Protein AF-A0A6B1GRX9-F1 (afdb_monomer)

pLDDT: mean 93.59, std 4.57, range [71.19, 98.38]

Structure (mmCIF, N/CA/C/O backbone):
data_AF-A0A6B1GRX9-F1
#
_entry.id   AF-A0A6B1GRX9-F1
#
loop_
_atom_site.group_PDB
_atom_site.id
_atom_site.type_symbol
_atom_site.label_atom_id
_atom_site.label_alt_id
_atom_site.label_comp_id
_atom_site.label_asym_id
_atom_site.label_entity_id
_atom_site.label_seq_id
_atom_site.pdbx_PDB_ins_code
_atom_site.Cartn_x
_atom_site.Cartn_y
_atom_site.Cartn_z
_atom_site.occupancy
_atom_site.B_iso_or_equiv
_atom_site.auth_seq_id
_atom_site.auth_comp_id
_atom_site.auth_asym_id
_atom_site.auth_atom_id
_atom_site.pdbx_PDB_model_num
ATOM 1 N N . ASP A 1 1 ? 15.152 -15.555 -1.507 1.00 71.19 1 ASP A N 1
ATOM 2 C CA . ASP A 1 1 ? 13.892 -15.106 -2.113 1.00 71.19 1 ASP A CA 1
ATOM 3 C C . ASP A 1 1 ? 13.269 -14.046 -1.213 1.00 71.19 1 ASP A C 1
ATOM 5 O O . ASP A 1 1 ? 13.295 -14.227 0.004 1.00 71.19 1 ASP A O 1
ATOM 9 N N . TRP A 1 2 ? 12.832 -12.918 -1.772 1.00 80.44 2 TRP A N 1
ATOM 10 C CA . TRP A 1 2 ? 12.234 -11.810 -1.017 1.00 80.44 2 TRP A CA 1
ATOM 11 C C . TRP A 1 2 ? 10.772 -11.643 -1.444 1.00 80.44 2 TRP A C 1
ATOM 13 O O . TRP A 1 2 ? 10.485 -11.699 -2.640 1.00 80.44 2 TRP A O 1
ATOM 23 N N . PRO A 1 3 ? 9.828 -11.424 -0.510 1.00 87.31 3 PRO A N 1
ATOM 24 C CA . PRO A 1 3 ? 8.420 -11.285 -0.863 1.00 87.31 3 PRO A CA 1
ATOM 25 C C . PRO A 1 3 ? 8.189 -10.105 -1.821 1.00 87.31 3 PRO A C 1
ATOM 27 O O . PRO A 1 3 ? 8.547 -8.967 -1.521 1.00 87.31 3 PRO A O 1
ATOM 30 N N . ARG A 1 4 ? 7.546 -10.375 -2.966 1.00 89.94 4 ARG A N 1
ATOM 31 C CA . ARG A 1 4 ? 7.193 -9.356 -3.978 1.00 89.94 4 ARG A CA 1
ATOM 32 C C . ARG A 1 4 ? 5.961 -8.522 -3.585 1.00 89.94 4 ARG A C 1
ATOM 34 O O . ARG A 1 4 ? 5.830 -7.386 -4.027 1.00 89.94 4 ARG A O 1
ATOM 41 N N . ILE A 1 5 ? 5.087 -9.073 -2.737 1.00 91.00 5 ILE A N 1
ATOM 42 C CA . ILE A 1 5 ? 3.946 -8.397 -2.096 1.00 91.00 5 ILE A CA 1
ATOM 43 C C . ILE A 1 5 ? 3.788 -8.898 -0.659 1.00 91.00 5 ILE A C 1
ATOM 45 O O . ILE A 1 5 ? 4.240 -9.990 -0.315 1.00 91.00 5 ILE A O 1
ATOM 49 N N . GLY A 1 6 ? 3.100 -8.128 0.178 1.00 92.56 6 GLY A N 1
ATOM 50 C CA . GLY A 1 6 ? 2.756 -8.554 1.530 1.00 92.56 6 GLY A CA 1
ATOM 51 C C . GLY A 1 6 ? 1.845 -7.559 2.229 1.00 92.56 6 GLY A C 1
ATOM 52 O O . GLY A 1 6 ? 1.550 -6.484 1.702 1.00 92.56 6 GLY A O 1
ATOM 53 N N . PHE A 1 7 ? 1.433 -7.887 3.448 1.00 95.00 7 PHE A N 1
ATOM 54 C CA . PHE A 1 7 ? 0.682 -6.969 4.293 1.00 95.00 7 PHE A CA 1
ATOM 55 C C . PHE A 1 7 ? 1.049 -7.136 5.767 1.00 95.00 7 PHE A C 1
ATOM 57 O O . PHE A 1 7 ? 1.543 -8.175 6.200 1.00 95.00 7 PHE A O 1
ATOM 64 N N . SER A 1 8 ? 0.804 -6.088 6.542 1.00 94.50 8 SER A N 1
ATOM 65 C CA . SER A 1 8 ? 0.997 -6.060 7.985 1.00 94.50 8 SER A CA 1
ATOM 66 C C . SER A 1 8 ? -0.257 -5.481 8.646 1.00 94.50 8 SER A C 1
ATOM 68 O O . SER A 1 8 ? -0.581 -4.308 8.412 1.00 94.50 8 SER A O 1
ATOM 70 N N . PRO A 1 9 ? -0.985 -6.267 9.459 1.00 93.50 9 PRO A N 1
ATOM 71 C CA . PRO A 1 9 ? -2.051 -5.731 10.290 1.00 93.50 9 PRO A CA 1
ATOM 72 C C . PRO A 1 9 ? -1.439 -4.872 11.401 1.00 93.50 9 PRO A C 1
ATOM 74 O O . PRO A 1 9 ? -0.522 -5.291 12.108 1.00 93.50 9 PRO A O 1
ATOM 77 N N . ARG A 1 10 ? -1.944 -3.651 11.567 1.00 90.00 10 ARG A N 1
ATOM 78 C CA . ARG A 1 10 ? -1.576 -2.742 12.656 1.00 90.00 10 ARG A CA 1
ATOM 79 C C . ARG A 1 10 ? -2.815 -2.381 13.464 1.00 90.00 10 ARG A C 1
ATOM 81 O O . ARG A 1 10 ? -3.940 -2.503 12.996 1.00 90.00 10 ARG A O 1
ATOM 88 N N . LYS A 1 11 ? -2.600 -1.862 14.676 1.00 87.00 11 LYS A N 1
ATOM 89 C CA . LYS A 1 11 ? -3.669 -1.518 15.633 1.00 87.00 11 LYS A CA 1
ATOM 90 C C . LYS A 1 11 ? -4.778 -0.623 15.051 1.00 87.00 11 LYS A C 1
ATOM 92 O O . LYS A 1 11 ? -5.905 -0.700 15.516 1.00 87.00 11 LYS A O 1
ATOM 97 N N . GLN A 1 12 ? -4.458 0.240 14.084 1.00 87.00 12 GLN A N 1
ATOM 98 C CA . GLN A 1 12 ? -5.401 1.209 13.505 1.00 87.00 12 GLN A CA 1
ATOM 99 C C . GLN A 1 12 ? -5.645 1.018 12.000 1.00 87.00 12 GLN A C 1
ATOM 101 O O . GLN A 1 12 ? -6.506 1.692 11.443 1.00 87.00 12 GLN A O 1
ATOM 106 N N . SER A 1 13 ? -4.873 0.163 11.324 1.00 91.19 13 SER A N 1
ATOM 107 C CA . SER A 1 13 ? -4.938 0.018 9.868 1.00 91.19 13 SER A CA 1
ATOM 108 C C . SER A 1 13 ? -4.280 -1.267 9.373 1.00 91.19 13 SER A C 1
ATOM 110 O O . SER A 1 13 ? -3.402 -1.836 10.019 1.00 91.19 13 SER A O 1
ATOM 112 N N . LEU A 1 14 ? -4.662 -1.685 8.174 1.00 95.56 14 LEU A N 1
ATOM 113 C CA . LEU A 1 14 ? -3.934 -2.627 7.345 1.00 95.56 14 LEU A CA 1
ATOM 114 C C . LEU A 1 14 ? -2.894 -1.865 6.515 1.00 95.56 14 LEU A C 1
ATOM 116 O O . LEU A 1 14 ? -3.220 -0.889 5.838 1.00 95.56 14 LEU A O 1
ATOM 120 N N . THR A 1 15 ? -1.638 -2.305 6.571 1.00 96.19 15 THR A N 1
ATOM 121 C CA . THR A 1 15 ? -0.586 -1.835 5.658 1.00 96.19 15 THR A CA 1
ATOM 122 C C . THR A 1 15 ? -0.394 -2.874 4.568 1.00 96.19 15 THR A C 1
ATOM 124 O O . THR A 1 15 ? -0.081 -4.015 4.887 1.00 96.19 15 THR A O 1
ATOM 127 N N . ILE A 1 16 ? -0.554 -2.489 3.309 1.00 96.38 16 ILE A N 1
ATOM 128 C CA . ILE A 1 16 ? -0.314 -3.328 2.133 1.00 96.38 16 ILE A CA 1
ATOM 129 C C . ILE A 1 16 ? 0.946 -2.807 1.442 1.00 96.38 16 ILE A 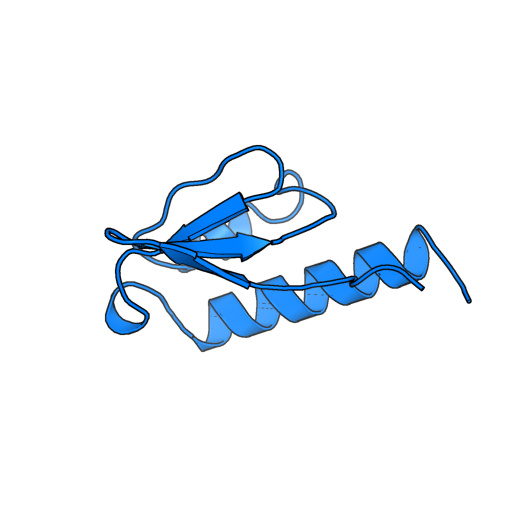C 1
ATOM 131 O O . ILE A 1 16 ? 1.115 -1.599 1.272 1.00 96.38 16 ILE A O 1
ATOM 135 N N . TYR A 1 17 ? 1.856 -3.705 1.088 1.00 95.19 17 TYR A N 1
ATOM 136 C CA . TYR A 1 17 ? 3.155 -3.359 0.529 1.00 95.19 17 TYR A CA 1
ATO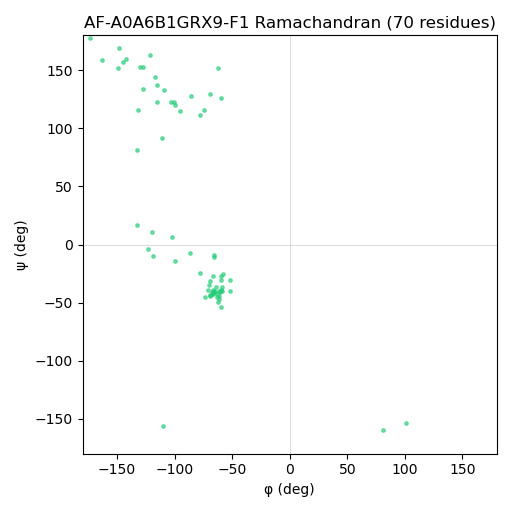M 137 C C . TYR A 1 17 ? 3.118 -3.393 -1.002 1.00 95.19 17 TYR A C 1
ATOM 139 O O . TYR A 1 17 ? 2.945 -4.454 -1.595 1.00 95.19 17 TYR A O 1
ATOM 147 N N . VAL A 1 18 ? 3.311 -2.225 -1.619 1.00 94.38 18 VAL A N 1
ATOM 148 C CA . VAL A 1 18 ? 3.399 -2.021 -3.074 1.00 94.38 18 VAL A CA 1
ATOM 149 C C . VAL A 1 18 ? 4.840 -1.638 -3.392 1.00 94.38 18 VAL A C 1
ATOM 151 O O . VAL A 1 18 ? 5.237 -0.479 -3.267 1.00 94.38 18 VAL A O 1
ATOM 154 N N . MET A 1 19 ? 5.656 -2.645 -3.701 1.00 91.12 19 MET A N 1
ATOM 155 C CA . MET A 1 19 ? 7.116 -2.510 -3.793 1.00 91.12 19 MET A CA 1
ATOM 156 C C . MET A 1 19 ? 7.602 -1.517 -4.862 1.00 91.12 19 MET A C 1
ATOM 158 O O . MET A 1 19 ? 8.489 -0.729 -4.530 1.00 91.12 19 MET A O 1
ATOM 162 N N . PRO A 1 20 ? 7.000 -1.444 -6.067 1.00 90.69 20 PRO A N 1
ATOM 163 C CA . PRO A 1 20 ? 7.369 -0.448 -7.079 1.00 90.69 20 PRO A CA 1
ATOM 164 C C . PRO A 1 20 ? 7.062 1.009 -6.682 1.00 90.69 20 PRO A C 1
ATOM 166 O O . PRO A 1 20 ? 7.465 1.933 -7.382 1.00 90.69 20 PRO A O 1
ATOM 169 N N . GLY A 1 21 ? 6.343 1.239 -5.578 1.00 91.31 21 GLY A N 1
ATOM 170 C CA . GLY A 1 21 ? 5.807 2.553 -5.227 1.00 91.31 21 GLY A CA 1
ATOM 171 C C . GLY A 1 21 ? 4.512 2.865 -5.979 1.00 91.31 21 GLY A C 1
ATOM 172 O O . GLY A 1 21 ? 3.813 1.957 -6.418 1.00 91.31 21 GLY A O 1
ATOM 173 N N . PHE A 1 22 ? 4.157 4.149 -6.083 1.00 92.56 22 PHE A N 1
ATOM 174 C CA . PHE A 1 22 ? 2.819 4.577 -6.526 1.00 92.56 22 PHE A CA 1
ATOM 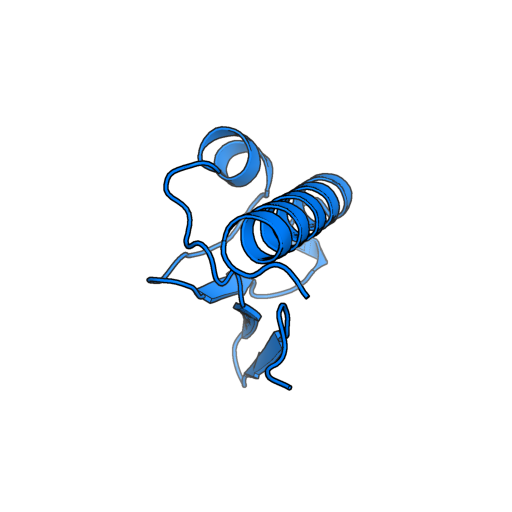175 C C . PHE A 1 22 ? 2.786 5.502 -7.744 1.00 92.56 22 PHE A C 1
ATOM 177 O O . PHE A 1 22 ? 1.700 5.810 -8.224 1.00 92.56 22 PHE A O 1
ATOM 184 N N . SER A 1 23 ? 3.940 5.917 -8.274 1.00 88.88 23 SER A N 1
ATOM 185 C CA . SER A 1 23 ? 4.030 6.917 -9.353 1.00 88.88 23 SER A CA 1
ATOM 186 C C . SER A 1 23 ? 3.275 6.538 -10.628 1.00 88.88 23 SER A C 1
ATOM 188 O O . SER A 1 23 ? 2.887 7.412 -11.392 1.00 88.88 23 SER A O 1
ATOM 190 N N . SER A 1 24 ? 3.070 5.243 -10.868 1.00 89.75 24 SER A N 1
ATOM 191 C CA . SER A 1 24 ? 2.376 4.726 -12.054 1.00 89.75 24 SER A CA 1
ATOM 192 C C . SER A 1 24 ? 0.931 4.301 -11.771 1.00 89.75 24 SER A C 1
ATOM 194 O O . SER A 1 24 ? 0.281 3.732 -12.645 1.00 89.75 24 SER A O 1
ATOM 196 N N . TYR A 1 25 ? 0.417 4.547 -10.561 1.00 93.31 25 TYR A N 1
ATOM 197 C CA . TYR A 1 25 ? -0.872 4.018 -10.103 1.00 93.31 25 TYR A CA 1
ATOM 198 C C . TYR A 1 25 ? -1.901 5.095 -9.742 1.00 93.31 25 TYR A C 1
ATOM 200 O O . TYR A 1 25 ? -2.960 4.748 -9.222 1.00 93.31 25 TYR A O 1
ATOM 208 N N . ASP A 1 26 ? -1.656 6.371 -10.055 1.00 92.38 26 ASP A N 1
ATOM 209 C CA . ASP A 1 26 ? -2.559 7.486 -9.716 1.00 92.38 26 ASP A CA 1
ATOM 210 C C . ASP A 1 26 ? -4.014 7.242 -10.159 1.00 92.38 26 ASP A C 1
ATOM 212 O O . ASP A 1 26 ? -4.955 7.493 -9.403 1.00 92.38 26 ASP A O 1
ATOM 216 N N . GLY A 1 27 ? -4.214 6.666 -11.351 1.00 94.88 27 GLY A N 1
ATOM 217 C CA . GLY A 1 27 ? -5.546 6.316 -11.854 1.00 94.88 27 GLY A CA 1
ATOM 218 C C . GLY A 1 27 ? -6.259 5.260 -11.001 1.00 94.88 27 GLY A C 1
ATOM 219 O O . GLY A 1 27 ? -7.438 5.419 -10.685 1.00 94.88 27 GLY A O 1
ATOM 220 N N . LEU A 1 28 ? -5.550 4.212 -10.570 1.00 96.06 28 LEU A N 1
ATOM 221 C CA . LEU A 1 28 ? -6.101 3.191 -9.672 1.00 96.06 28 LEU A CA 1
ATOM 222 C C . LEU A 1 28 ? -6.348 3.771 -8.277 1.00 96.06 28 LEU A C 1
ATOM 224 O O . LEU A 1 28 ? -7.426 3.584 -7.719 1.00 96.06 28 LEU A O 1
ATOM 228 N N . LEU A 1 29 ? -5.401 4.542 -7.739 1.00 96.31 29 LEU A N 1
ATOM 229 C CA . LEU A 1 29 ? -5.534 5.174 -6.425 1.00 96.31 29 LEU A CA 1
ATOM 230 C C . LEU A 1 29 ? -6.741 6.116 -6.362 1.00 96.31 29 LEU A C 1
ATOM 232 O O . LEU A 1 29 ? -7.476 6.093 -5.377 1.00 96.31 29 LEU A O 1
ATOM 236 N N . SER A 1 30 ? -7.019 6.870 -7.429 1.00 96.62 30 SER A N 1
ATOM 237 C CA . SER A 1 30 ? -8.190 7.758 -7.494 1.00 96.62 30 SER A CA 1
ATOM 238 C C . SER A 1 30 ? -9.533 7.025 -7.344 1.00 96.62 30 SER A C 1
ATOM 240 O O . SER A 1 30 ? -10.506 7.605 -6.863 1.00 96.62 30 SER A O 1
ATOM 242 N N . ARG A 1 31 ? -9.580 5.741 -7.719 1.00 97.69 31 ARG A N 1
ATOM 243 C CA . ARG A 1 31 ? -10.776 4.886 -7.676 1.00 97.69 31 ARG A CA 1
ATOM 244 C C . ARG A 1 31 ? -10.816 3.971 -6.455 1.00 97.69 31 ARG A C 1
ATOM 246 O O . ARG A 1 31 ? -11.860 3.407 -6.158 1.00 97.69 31 ARG A O 1
ATOM 253 N N . LEU A 1 32 ? -9.694 3.824 -5.754 1.00 97.88 32 LEU A N 1
ATOM 254 C CA . LEU A 1 32 ? -9.520 2.823 -4.708 1.00 97.88 32 LEU A CA 1
ATOM 255 C C . LEU A 1 32 ? -10.411 3.064 -3.486 1.00 97.88 32 LEU A C 1
ATOM 257 O O . LEU A 1 32 ? -10.736 2.114 -2.793 1.00 97.88 32 LEU A O 1
ATOM 261 N N . GLY A 1 33 ? -10.799 4.305 -3.191 1.00 97.38 33 GLY A N 1
ATOM 262 C CA . GLY A 1 33 ? -11.543 4.650 -1.974 1.00 97.38 33 GLY A CA 1
ATOM 263 C C . GLY A 1 33 ? -10.650 5.263 -0.895 1.00 97.38 33 GLY A C 1
ATOM 264 O O . GLY A 1 33 ? -9.640 5.898 -1.204 1.00 97.38 33 GLY A O 1
ATOM 265 N N . LYS A 1 34 ? -11.013 5.136 0.389 1.00 97.19 34 LYS A N 1
ATOM 266 C CA . LYS A 1 34 ? -10.298 5.836 1.474 1.00 97.19 34 LYS A CA 1
ATOM 267 C C . LYS A 1 34 ? -8.992 5.121 1.808 1.00 97.19 34 LYS A C 1
ATOM 269 O O . LYS A 1 34 ? -8.986 4.049 2.409 1.00 97.19 34 LYS A O 1
ATOM 274 N N . HIS A 1 35 ? -7.879 5.766 1.489 1.00 96.94 35 HIS A N 1
ATOM 275 C CA . HIS A 1 35 ? -6.549 5.234 1.748 1.00 96.94 35 HIS A CA 1
ATOM 276 C C . HIS A 1 35 ? -5.546 6.358 2.031 1.00 96.94 35 HIS A C 1
ATOM 278 O O . HIS A 1 35 ? -5.830 7.542 1.848 1.00 96.94 35 HIS A O 1
ATOM 284 N N . ARG A 1 36 ? -4.358 5.981 2.504 1.00 96.38 36 ARG A N 1
ATOM 285 C CA . ARG A 1 36 ? -3.171 6.849 2.550 1.00 96.38 36 ARG A CA 1
ATOM 286 C C . ARG A 1 36 ? -1.994 6.104 1.940 1.00 96.38 36 ARG A C 1
ATOM 288 O O . ARG A 1 36 ? -1.938 4.880 2.040 1.00 96.38 36 ARG A O 1
ATOM 295 N N . THR A 1 37 ? -1.032 6.821 1.379 1.00 96.00 37 THR A N 1
ATOM 296 C CA . THR A 1 37 ? 0.194 6.236 0.825 1.00 96.00 37 THR A CA 1
ATOM 297 C C . THR A 1 37 ? 1.431 6.722 1.584 1.00 96.00 37 THR A C 1
ATOM 299 O O . THR A 1 37 ? 1.494 7.845 2.081 1.00 96.00 37 THR A O 1
ATOM 302 N N . GLY A 1 38 ? 2.407 5.829 1.733 1.00 93.75 38 GLY A N 1
ATOM 303 C CA . GLY A 1 38 ? 3.807 6.140 2.027 1.00 93.75 38 GLY A CA 1
ATOM 304 C C . GLY A 1 38 ? 4.664 5.829 0.796 1.00 93.75 38 GLY A C 1
ATOM 305 O O . GLY A 1 38 ? 4.140 5.750 -0.307 1.00 93.75 38 GLY A O 1
ATOM 306 N N . LYS A 1 39 ? 5.970 5.580 0.967 1.00 91.50 39 LYS A N 1
ATOM 307 C CA . LYS A 1 39 ? 6.850 5.232 -0.171 1.00 91.50 39 LYS A CA 1
ATOM 308 C C . LYS A 1 39 ? 6.398 3.962 -0.905 1.00 91.50 39 LYS A C 1
ATOM 310 O O . LYS A 1 39 ? 6.158 3.999 -2.102 1.00 91.50 39 LYS A O 1
ATOM 315 N N . SER A 1 40 ? 6.228 2.873 -0.160 1.00 93.50 40 SER A N 1
ATOM 316 C CA . SER A 1 40 ? 5.798 1.562 -0.681 1.00 93.50 40 SER A CA 1
ATOM 317 C C . SER A 1 40 ? 4.671 0.960 0.162 1.00 93.50 40 SER A C 1
ATOM 319 O O . SER A 1 40 ? 4.429 -0.243 0.140 1.00 93.50 40 SER A O 1
ATOM 321 N N . CYS A 1 41 ? 4.019 1.793 0.976 1.00 95.19 41 CYS A N 1
ATOM 322 C CA . CYS A 1 41 ? 2.995 1.384 1.930 1.00 95.19 41 CYS A CA 1
ATOM 323 C C . CYS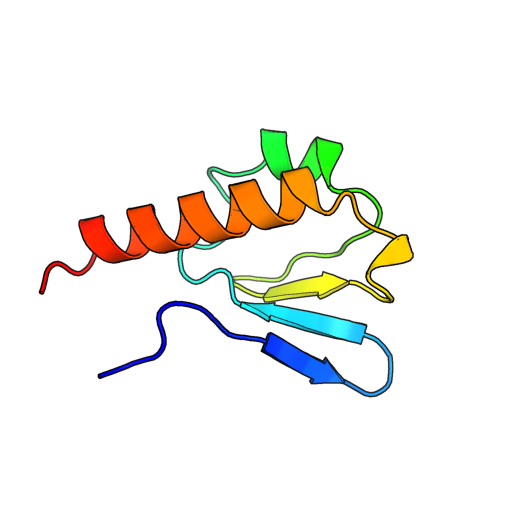 A 1 41 ? 1.657 1.991 1.528 1.00 95.19 41 CYS A C 1
ATOM 325 O O . CYS A 1 41 ? 1.530 3.212 1.474 1.00 95.19 41 CYS A O 1
ATOM 327 N N . LEU A 1 42 ? 0.659 1.149 1.313 1.00 97.00 42 LEU A N 1
ATOM 328 C CA . LEU A 1 42 ? -0.737 1.530 1.182 1.00 97.00 42 LEU A CA 1
ATOM 329 C C . LEU A 1 42 ? -1.427 1.273 2.524 1.00 97.00 42 LEU A C 1
ATOM 331 O O . LEU A 1 42 ? -1.440 0.148 3.018 1.00 97.00 42 LEU A O 1
ATOM 335 N N . TYR A 1 43 ? -1.984 2.314 3.129 1.00 96.69 43 TYR A N 1
ATOM 336 C CA . TYR A 1 43 ? -2.682 2.231 4.406 1.00 96.69 43 TYR A CA 1
ATOM 337 C C . TYR A 1 43 ? -4.191 2.272 4.188 1.00 96.69 43 TYR A C 1
ATOM 339 O O . TYR A 1 43 ? -4.715 3.256 3.662 1.00 96.69 43 TYR A O 1
ATOM 347 N N . VAL A 1 44 ? -4.881 1.241 4.671 1.00 97.00 44 VAL A N 1
ATOM 348 C CA . VAL A 1 44 ? -6.343 1.114 4.627 1.00 97.00 44 VAL A CA 1
ATOM 349 C C . VAL A 1 44 ? -6.848 0.832 6.040 1.00 97.00 44 VAL A C 1
ATOM 351 O O . VAL A 1 44 ? -6.280 -0.004 6.733 1.00 97.00 44 VAL A O 1
ATOM 354 N N . ASN A 1 45 ? -7.894 1.515 6.509 1.00 95.75 45 ASN A N 1
ATOM 355 C CA . ASN A 1 45 ? -8.400 1.290 7.873 1.00 95.75 45 ASN A CA 1
ATOM 356 C C . ASN A 1 45 ? -9.160 -0.044 7.982 1.00 95.75 45 ASN A C 1
ATOM 358 O O . ASN A 1 45 ? -8.923 -0.817 8.907 1.00 95.75 45 ASN A O 1
ATOM 362 N N . LYS A 1 46 ? -10.040 -0.327 7.014 1.00 94.06 46 LYS A N 1
ATOM 363 C CA . LYS A 1 46 ? -10.778 -1.590 6.853 1.00 94.06 46 LYS A CA 1
ATOM 364 C C . LYS A 1 46 ? -11.041 -1.847 5.370 1.00 94.06 46 LYS A C 1
ATOM 366 O O . LYS A 1 46 ? -11.183 -0.898 4.610 1.00 94.06 46 LYS A O 1
ATOM 371 N N . LEU A 1 47 ? -11.164 -3.110 4.964 1.00 94.56 47 LEU A N 1
ATOM 372 C CA . LEU A 1 47 ? -11.387 -3.461 3.552 1.00 94.56 47 LEU A CA 1
ATOM 373 C C . LEU A 1 47 ? -12.672 -2.845 2.974 1.00 94.56 47 LEU A C 1
ATOM 375 O O . LEU A 1 47 ? -12.694 -2.472 1.816 1.00 94.56 47 LEU A O 1
ATOM 379 N N . ALA A 1 48 ? -13.70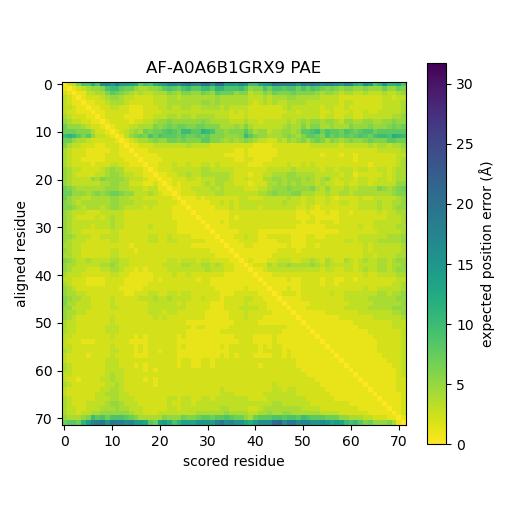4 -2.642 3.797 1.00 96.06 48 ALA A N 1
ATOM 380 C CA . ALA A 1 48 ? -14.943 -1.981 3.376 1.00 96.06 48 ALA A CA 1
ATOM 381 C C . ALA A 1 48 ? -14.779 -0.492 3.000 1.00 96.06 48 ALA A C 1
ATOM 383 O O . ALA A 1 48 ? -15.720 0.112 2.497 1.00 96.06 48 ALA A O 1
ATOM 384 N N . ASP A 1 49 ? -13.627 0.121 3.288 1.00 96.38 49 ASP A N 1
ATOM 385 C CA . ASP A 1 49 ? -13.333 1.502 2.893 1.00 96.38 49 ASP A CA 1
ATOM 386 C C . ASP A 1 49 ? -12.737 1.605 1.477 1.00 96.38 49 ASP A C 1
ATOM 388 O O . ASP A 1 49 ? -12.547 2.726 0.987 1.00 96.38 49 ASP A O 1
ATOM 392 N N . VAL A 1 50 ? -12.425 0.469 0.839 1.00 98.00 50 VAL A N 1
ATOM 393 C CA . VAL A 1 50 ? -11.803 0.411 -0.485 1.00 98.00 50 VAL A CA 1
ATOM 394 C C . VAL A 1 50 ? -12.575 -0.472 -1.460 1.00 98.00 50 VAL A C 1
ATOM 396 O O . VAL A 1 50 ? -13.255 -1.419 -1.071 1.00 98.00 50 VAL A O 1
ATOM 399 N N . ASP A 1 51 ? -1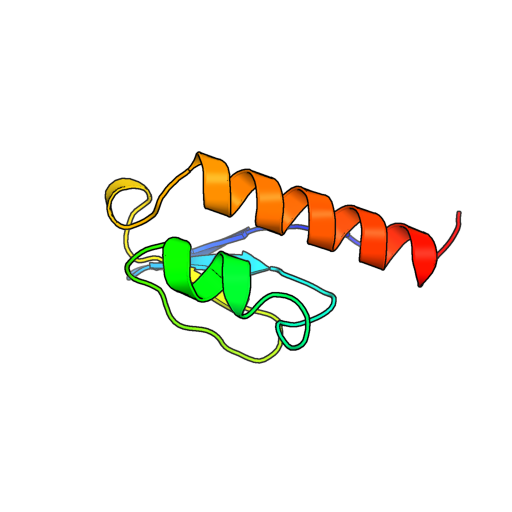2.442 -0.153 -2.741 1.00 98.38 51 ASP A N 1
ATOM 400 C CA . ASP A 1 51 ? -12.897 -0.992 -3.841 1.00 98.38 51 ASP A CA 1
ATOM 401 C C . ASP A 1 51 ? -11.935 -2.183 -3.996 1.00 98.38 51 ASP A C 1
ATOM 403 O O . ASP A 1 51 ? -10.741 -2.015 -4.271 1.00 98.38 51 ASP A O 1
ATOM 407 N N . MET A 1 52 ? -12.454 -3.392 -3.774 1.00 97.81 52 MET A N 1
ATOM 408 C CA . MET A 1 52 ? -11.663 -4.623 -3.801 1.00 97.81 52 MET A CA 1
ATOM 409 C C . MET A 1 52 ? -11.181 -4.989 -5.207 1.00 97.81 52 MET A C 1
ATOM 411 O O . MET A 1 52 ? -10.076 -5.519 -5.331 1.00 97.81 52 MET A O 1
ATOM 415 N N . ASP A 1 53 ? -11.940 -4.655 -6.252 1.00 98.38 53 ASP A N 1
ATOM 416 C CA . ASP A 1 53 ? -11.548 -4.932 -7.636 1.00 98.38 53 ASP A CA 1
ATOM 417 C C . ASP A 1 53 ? -10.390 -4.013 -8.046 1.00 98.38 53 ASP A C 1
ATOM 419 O O . ASP A 1 53 ? -9.428 -4.437 -8.694 1.00 98.38 53 ASP A O 1
ATOM 423 N N . VAL A 1 54 ? -10.440 -2.748 -7.617 1.00 98.06 54 VAL A N 1
ATOM 424 C CA . VAL A 1 54 ? -9.343 -1.790 -7.823 1.00 98.06 54 VAL A CA 1
ATOM 425 C C . VAL A 1 54 ? -8.108 -2.185 -7.010 1.00 98.06 54 VAL A C 1
ATOM 427 O O . VAL A 1 54 ? -6.986 -2.102 -7.519 1.00 98.06 54 VAL A O 1
ATOM 430 N N . LEU A 1 55 ? -8.288 -2.647 -5.767 1.00 97.25 55 LEU A N 1
ATOM 431 C CA . LEU A 1 55 ? -7.183 -3.142 -4.944 1.00 97.25 55 LEU A CA 1
ATOM 432 C C . LEU A 1 55 ? -6.500 -4.352 -5.594 1.00 97.25 55 LEU A C 1
ATOM 434 O O . LEU A 1 55 ? -5.271 -4.404 -5.645 1.00 97.25 55 LEU A O 1
ATOM 438 N N . GLU A 1 56 ? -7.272 -5.303 -6.119 1.00 97.19 56 GLU A N 1
ATOM 439 C CA . GLU A 1 56 ? -6.733 -6.465 -6.826 1.00 97.19 56 GLU A CA 1
ATOM 440 C C . GLU A 1 56 ? -5.931 -6.047 -8.069 1.00 97.19 56 GLU A C 1
ATOM 442 O O . GLU A 1 56 ? -4.799 -6.505 -8.257 1.00 97.19 56 GLU A O 1
ATOM 447 N N . GLN A 1 57 ? -6.469 -5.137 -8.887 1.00 97.56 57 GLN A N 1
ATOM 448 C CA . GLN A 1 57 ? -5.772 -4.603 -10.066 1.00 97.56 57 GLN A CA 1
ATOM 449 C C . GLN A 1 57 ? -4.446 -3.928 -9.699 1.00 97.56 57 GLN A C 1
ATOM 451 O O . GLN A 1 57 ? -3.439 -4.116 -10.391 1.00 97.56 57 GLN A O 1
ATOM 456 N N . LEU A 1 58 ? -4.422 -3.191 -8.586 1.00 96.81 58 LEU A N 1
ATOM 457 C CA . LEU A 1 58 ? -3.207 -2.576 -8.060 1.00 96.81 58 LEU A CA 1
ATOM 458 C C . LEU A 1 58 ? -2.173 -3.635 -7.654 1.00 96.81 58 LEU A C 1
ATOM 460 O O . LEU A 1 58 ? -1.001 -3.512 -8.010 1.00 96.81 58 LEU A O 1
ATOM 464 N N . MET A 1 59 ? -2.590 -4.695 -6.953 1.00 96.19 59 MET A N 1
ATOM 465 C CA . MET A 1 59 ? -1.680 -5.772 -6.538 1.00 96.19 59 MET A CA 1
ATOM 466 C C . MET A 1 59 ? -1.100 -6.532 -7.735 1.00 96.19 59 MET A C 1
ATOM 468 O O . MET A 1 59 ? 0.095 -6.825 -7.750 1.00 96.19 59 MET A O 1
ATOM 472 N N . ARG A 1 60 ? -1.917 -6.817 -8.756 1.00 95.88 60 ARG A N 1
ATOM 473 C CA . ARG A 1 60 ? -1.463 -7.468 -9.997 1.00 95.88 60 ARG A CA 1
ATOM 474 C C . ARG A 1 60 ? -0.434 -6.610 -10.729 1.00 95.88 60 ARG A C 1
ATOM 476 O 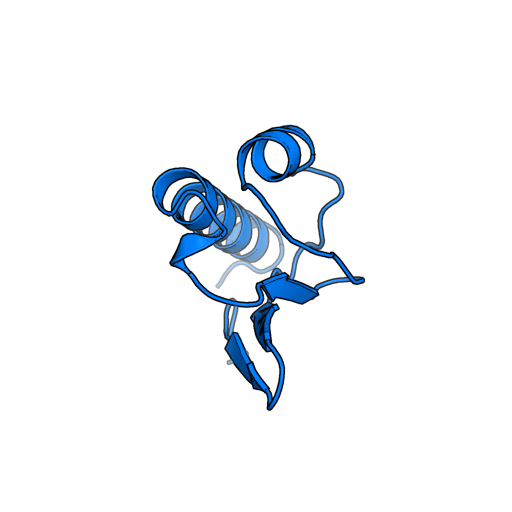O . ARG A 1 60 ? 0.666 -7.081 -10.993 1.00 95.88 60 ARG A O 1
ATOM 483 N N . SER A 1 61 ? -0.743 -5.330 -10.929 1.00 94.94 61 SER A N 1
ATOM 484 C CA . SER A 1 61 ? 0.179 -4.377 -11.561 1.00 94.94 61 SER A CA 1
ATOM 485 C C . SER A 1 61 ? 1.498 -4.245 -10.788 1.00 94.94 61 SER A C 1
ATOM 487 O O . SER A 1 61 ? 2.565 -4.127 -11.388 1.00 94.94 61 SER A O 1
ATOM 489 N N . SER A 1 62 ? 1.445 -4.299 -9.452 1.00 94.50 62 SER A N 1
ATOM 490 C CA . SER A 1 62 ? 2.641 -4.291 -8.603 1.00 94.50 62 SER A CA 1
ATOM 491 C C . SER A 1 62 ? 3.495 -5.547 -8.778 1.00 94.50 62 SER A C 1
ATOM 493 O O . SER A 1 62 ? 4.722 -5.454 -8.750 1.00 94.50 62 SER A O 1
ATOM 495 N N . LEU A 1 63 ? 2.870 -6.720 -8.906 1.00 94.38 63 LEU A N 1
ATOM 496 C CA . LEU A 1 63 ? 3.575 -7.984 -9.123 1.00 94.38 63 LEU A CA 1
ATOM 497 C C . LEU A 1 63 ? 4.248 -8.024 -10.493 1.00 94.38 63 LEU A C 1
ATOM 499 O O . LEU A 1 63 ? 5.398 -8.450 -10.581 1.00 94.38 63 LEU A O 1
ATOM 503 N N . ASP A 1 64 ? 3.559 -7.563 -11.534 1.00 94.44 64 ASP A N 1
ATOM 504 C CA . ASP A 1 64 ? 4.097 -7.555 -12.894 1.00 94.44 64 ASP A CA 1
ATOM 505 C C . ASP A 1 64 ? 5.283 -6.592 -13.020 1.00 94.44 64 ASP A C 1
ATOM 507 O O . ASP A 1 64 ? 6.334 -6.985 -13.520 1.00 94.44 64 ASP A O 1
ATOM 511 N N . ALA A 1 65 ? 5.192 -5.398 -12.427 1.00 93.69 65 ALA A N 1
ATOM 512 C CA . ALA A 1 65 ? 6.330 -4.483 -12.349 1.00 93.69 65 ALA A CA 1
ATOM 513 C C . ALA A 1 65 ? 7.519 -5.098 -11.587 1.00 93.69 65 ALA A C 1
ATOM 515 O O . ALA A 1 65 ? 8.668 -4.964 -12.002 1.00 93.69 65 ALA A O 1
ATOM 516 N N . MET A 1 66 ? 7.267 -5.819 -10.486 1.00 93.50 66 MET A N 1
ATOM 517 C CA . MET A 1 66 ? 8.332 -6.531 -9.771 1.00 93.50 66 MET A CA 1
ATOM 518 C C . MET A 1 66 ? 8.975 -7.632 -10.619 1.00 93.50 66 MET A C 1
ATOM 520 O O . MET A 1 66 ? 10.178 -7.844 -10.489 1.00 93.50 66 MET A O 1
ATOM 524 N N . ARG A 1 67 ? 8.207 -8.346 -11.451 1.00 93.38 67 ARG A N 1
ATOM 525 C CA . ARG A 1 67 ? 8.735 -9.369 -12.374 1.00 93.38 67 ARG A CA 1
ATOM 526 C C . ARG A 1 67 ? 9.605 -8.763 -13.466 1.00 93.38 67 ARG A C 1
ATOM 528 O O . ARG A 1 67 ? 10.631 -9.339 -13.793 1.00 93.38 67 ARG A O 1
ATOM 535 N N . GLU A 1 68 ? 9.216 -7.608 -13.995 1.00 93.31 68 GLU A N 1
ATOM 536 C CA . GLU A 1 68 ? 9.996 -6.900 -15.011 1.00 93.31 68 GLU A CA 1
ATOM 537 C C . GLU A 1 68 ? 11.305 -6.337 -14.437 1.00 93.31 68 GLU A C 1
ATOM 539 O O . GLU A 1 68 ? 12.364 -6.498 -15.038 1.00 93.31 68 GLU A O 1
ATOM 544 N N . MET A 1 69 ? 11.254 -5.733 -13.243 1.00 91.75 69 MET A N 1
ATOM 545 C CA . MET A 1 69 ? 12.444 -5.191 -12.572 1.00 91.75 69 MET A CA 1
ATOM 546 C C . MET A 1 69 ? 13.402 -6.279 -12.075 1.00 91.75 69 MET A C 1
ATOM 548 O O . MET A 1 69 ? 14.615 -6.076 -12.062 1.00 91.75 69 MET A O 1
ATOM 552 N N . TYR A 1 70 ? 12.855 -7.415 -11.638 1.00 91.69 70 TYR A N 1
ATOM 553 C CA . TYR A 1 70 ? 13.607 -8.539 -11.089 1.00 91.69 70 TYR A CA 1
ATOM 554 C C . TYR A 1 70 ? 13.123 -9.852 -11.725 1.00 91.69 70 TYR A C 1
ATOM 556 O O . TYR A 1 70 ? 12.285 -10.544 -11.122 1.00 91.69 70 TYR A O 1
ATOM 564 N N . PRO A 1 71 ? 13.611 -10.178 -12.937 1.00 88.94 71 PRO A N 1
ATOM 565 C CA . PRO A 1 71 ? 13.376 -11.469 -13.574 1.00 88.94 71 PRO A CA 1
ATOM 566 C C . PRO A 1 71 ? 13.972 -12.605 -12.736 1.00 88.94 71 PRO A C 1
ATOM 568 O O . PRO A 1 71 ? 14.927 -12.380 -11.988 1.00 88.94 71 PRO A O 1
ATOM 571 N N . ASP A 1 72 ? 13.384 -13.795 -12.846 1.00 79.25 72 ASP A N 1
ATOM 572 C CA . ASP A 1 7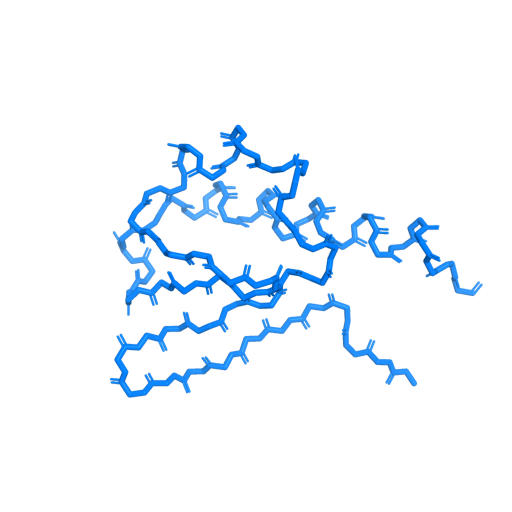2 ? 13.872 -15.000 -12.163 1.00 79.25 72 ASP A CA 1
ATOM 573 C C . ASP A 1 72 ? 15.206 -15.506 -12.745 1.00 79.25 72 ASP A C 1
ATOM 575 O O . ASP A 1 72 ? 15.404 -15.396 -13.981 1.00 79.25 72 ASP A O 1
#

Solvent-accessible surface area (backbone atoms only — not comparable to full-atom values): 4233 Å² total; per-residue (Å²): 140,77,83,70,62,54,72,46,86,49,100,76,29,38,35,36,43,35,69,83,39,56,92,88,38,59,75,50,56,75,64,22,54,60,67,49,76,58,75,36,38,40,38,30,65,50,74,90,45,37,41,63,69,44,48,50,53,51,53,51,55,35,45,51,52,47,43,70,79,51,67,135

Radius of gyration: 11.94 Å; Cα contacts (8 Å, |Δi|>4): 95; chains: 1; bounding box: 29×23×31 Å

Secondary structure (DSSP, 8-state):
---SEEEEEETTEEEEEETT-STT-HHHHHHHBS-EE-SSEEEES-GGGB-HHHHHHHHHHHHHHHHHHS--

Foldseek 3Di:
DDDLWDWDDDPQWIKTFLPVAPPVPPVLVVQFADWDDDRGIITDRDNVRTDVVSVVVSVVVSSVVVCVVDPD

Nearest PDB structures (foldseek):
  2oc6-assembly2_B  TM=6.783E-01  e=2.869E-01  Bacillus subtilis
  7qyg-assembly1_D  TM=4.807E-01  e=1.535E+00  Acidihalobacter
  4emy-assembly2_D  TM=5.235E-01  e=9.973E+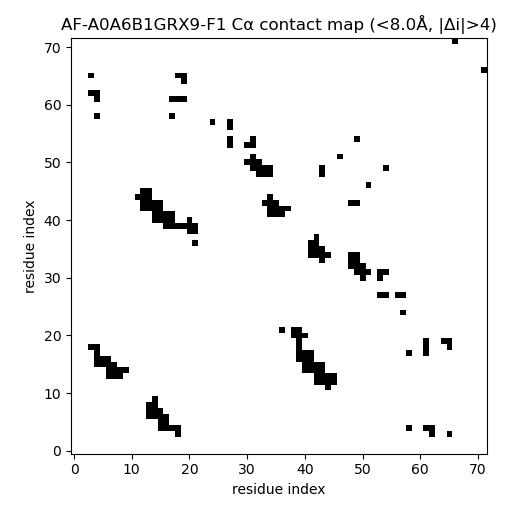00  Anaerococcus prevotii DSM 20548

Sequence (72 aa):
DWPRIGFSPRKQSLTIYVMPGFSSYDGLLSRLGKHRTGKSCLYVNKLADVDMDVLEQLMRSSLDAMREMYPD

Mean predicted aligned error: 2.93 Å